Protein AF-A0A2S8YPC4-F1 (afdb_monomer_lite)

Sequence (167 aa):
METGVLSALLKVQSLMSKFEMQCQKREDDRQWRLIQLIIRVLLYPRHGLITSLFPKQPVSTDSQLFRYNLNLGPLISQAIRRRVAVLLTGLLFNYVEQADRPAAERYLESYDHRHHYFDNMYGLGRSANIFTPERGLQLLSQLLELSQDTESPYLRDFIAGFGSGRG

Radius of gyration: 15.18 Å; chains: 1; bounding box: 41×28×39 Å

Structure (mmCIF, N/CA/C/O backbone):
data_AF-A0A2S8YPC4-F1
#
_entry.id   AF-A0A2S8YPC4-F1
#
loop_
_atom_site.group_PDB
_atom_site.id
_atom_site.type_symbol
_atom_site.label_atom_id
_atom_site.label_alt_id
_atom_site.label_comp_id
_atom_site.label_asym_id
_atom_site.label_entity_id
_atom_site.label_seq_id
_atom_site.pdbx_PDB_ins_code
_atom_site.Cartn_x
_atom_site.Cartn_y
_atom_site.Cartn_z
_atom_site.occupancy
_atom_site.B_iso_or_equiv
_atom_site.auth_seq_id
_atom_site.auth_comp_id
_atom_site.auth_asym_id
_atom_site.auth_atom_id
_atom_site.pdbx_PDB_model_num
ATOM 1 N N . MET A 1 1 ? -16.345 9.567 -7.237 1.00 63.69 1 MET A N 1
ATOM 2 C CA . MET A 1 1 ? -15.793 8.623 -6.242 1.00 63.69 1 MET A CA 1
ATOM 3 C C . MET A 1 1 ? -16.967 8.147 -5.415 1.00 63.69 1 MET A C 1
ATOM 5 O O . MET A 1 1 ? -17.711 9.004 -4.958 1.00 63.69 1 MET A O 1
ATOM 9 N N . GLU A 1 2 ? -17.198 6.836 -5.330 1.00 80.25 2 GLU A N 1
ATOM 10 C CA . GLU A 1 2 ? -18.323 6.278 -4.561 1.00 80.25 2 GLU A CA 1
ATOM 11 C C . GLU A 1 2 ? -18.246 6.699 -3.082 1.00 80.25 2 GLU A C 1
ATOM 13 O O . GLU A 1 2 ? -17.151 6.864 -2.538 1.00 80.25 2 GLU A O 1
ATOM 18 N N . THR A 1 3 ? -19.398 6.857 -2.423 1.00 81.38 3 THR A N 1
ATOM 19 C CA . THR A 1 3 ? -19.488 7.332 -1.030 1.00 81.38 3 THR A CA 1
ATOM 20 C C . THR A 1 3 ? -18.689 6.456 -0.057 1.00 81.38 3 THR A C 1
ATOM 22 O O . THR A 1 3 ? -17.979 6.990 0.794 1.00 81.38 3 THR A O 1
ATOM 25 N N . GLY A 1 4 ? -18.718 5.128 -0.229 1.00 83.62 4 GLY A N 1
ATOM 26 C CA . GLY A 1 4 ? -17.960 4.186 0.609 1.00 83.62 4 GLY A CA 1
ATOM 27 C C . GLY A 1 4 ? -16.439 4.326 0.473 1.00 83.62 4 GLY A C 1
ATOM 28 O O . GLY A 1 4 ? -15.715 4.263 1.461 1.00 83.62 4 GLY A O 1
ATOM 29 N N . VAL A 1 5 ? -15.938 4.635 -0.731 1.00 88.25 5 VAL A N 1
ATOM 30 C CA . VAL A 1 5 ? -14.500 4.879 -0.967 1.00 88.25 5 VAL A CA 1
ATOM 31 C C . VAL A 1 5 ? -14.038 6.137 -0.238 1.00 88.25 5 VAL A C 1
ATOM 33 O O . VAL A 1 5 ? -12.967 6.152 0.368 1.00 88.25 5 VAL A O 1
ATOM 36 N N . LEU A 1 6 ? -14.845 7.202 -0.285 1.00 90.38 6 LEU A N 1
ATOM 37 C CA . LEU A 1 6 ? -14.544 8.442 0.428 1.00 90.38 6 LEU A CA 1
ATOM 38 C C . LEU A 1 6 ? -14.548 8.227 1.946 1.00 90.38 6 LEU A C 1
ATOM 40 O O . LEU A 1 6 ? -13.625 8.686 2.615 1.00 90.38 6 LEU A O 1
ATOM 44 N N . SER A 1 7 ? -15.545 7.505 2.467 1.00 90.38 7 SER A N 1
ATOM 45 C CA . SER A 1 7 ? -15.626 7.127 3.884 1.00 90.38 7 SER A CA 1
ATOM 46 C C . SER A 1 7 ? -14.378 6.356 4.330 1.00 90.38 7 SER A C 1
ATOM 48 O O . SER A 1 7 ? -13.699 6.778 5.269 1.00 90.38 7 SER A O 1
ATOM 50 N N . ALA A 1 8 ? -14.008 5.293 3.603 1.00 90.88 8 ALA A N 1
ATOM 51 C CA . ALA A 1 8 ? -12.813 4.500 3.889 1.00 90.88 8 ALA A CA 1
ATOM 52 C C . ALA A 1 8 ? -11.538 5.354 3.892 1.00 90.88 8 ALA A C 1
ATOM 54 O O . ALA A 1 8 ? -10.756 5.301 4.841 1.00 90.88 8 ALA A O 1
ATOM 55 N N . LEU A 1 9 ? -11.338 6.174 2.854 1.00 92.44 9 LEU A N 1
ATOM 56 C CA . LEU A 1 9 ? -10.168 7.046 2.746 1.00 92.44 9 LEU A CA 1
ATOM 57 C C . LEU A 1 9 ? -10.061 8.007 3.932 1.00 92.44 9 LEU A C 1
ATOM 59 O O . LEU A 1 9 ? -8.987 8.115 4.518 1.00 92.44 9 LEU A O 1
ATOM 63 N N . LEU A 1 10 ? -11.155 8.673 4.312 1.00 91.94 10 LEU A N 1
ATOM 64 C CA . LEU A 1 10 ? -11.155 9.620 5.429 1.00 91.94 10 LEU A CA 1
ATOM 65 C C . LEU A 1 10 ? -10.854 8.934 6.766 1.00 91.94 10 LEU A C 1
ATOM 67 O O . LEU A 1 10 ? -10.086 9.474 7.563 1.00 91.94 10 LEU A O 1
ATOM 71 N N . LYS A 1 11 ? -11.403 7.736 7.003 1.00 91.12 11 LYS A N 1
ATOM 72 C CA . LYS A 1 11 ? -11.124 6.944 8.213 1.00 91.12 11 LYS A CA 1
ATOM 73 C C . LYS A 1 11 ? -9.650 6.555 8.295 1.00 91.12 11 LYS A C 1
ATOM 75 O O . LYS A 1 11 ? -9.007 6.799 9.315 1.00 91.12 11 LYS A O 1
ATOM 80 N N . VAL A 1 12 ? -9.097 6.025 7.202 1.00 93.25 12 VAL A N 1
ATOM 81 C CA . VAL A 1 12 ? -7.681 5.638 7.132 1.00 93.25 12 VAL A CA 1
ATOM 82 C C . VAL A 1 12 ? -6.775 6.858 7.314 1.00 93.25 12 VAL A C 1
ATOM 84 O O . VAL A 1 12 ? -5.826 6.802 8.091 1.00 93.25 12 VAL A O 1
ATOM 87 N N . GLN A 1 13 ? -7.083 7.982 6.663 1.00 93.19 13 GLN A N 1
ATOM 88 C CA . GLN A 1 13 ? -6.323 9.226 6.815 1.00 93.19 13 GLN A CA 1
ATOM 89 C C . GLN A 1 13 ? -6.380 9.770 8.246 1.00 93.19 13 GLN A C 1
ATOM 91 O O . GLN A 1 13 ? -5.344 10.128 8.796 1.00 93.19 13 GLN A O 1
ATOM 96 N N . SER A 1 14 ? -7.561 9.787 8.871 1.00 92.12 14 SER A N 1
ATOM 97 C CA . SER A 1 14 ? -7.720 10.213 10.267 1.00 92.12 14 SER A CA 1
ATOM 98 C C . SER A 1 14 ? -6.872 9.364 11.212 1.00 92.12 14 SER A C 1
ATOM 100 O O . SER A 1 14 ? -6.221 9.891 12.113 1.00 92.12 14 SER A O 1
ATOM 102 N 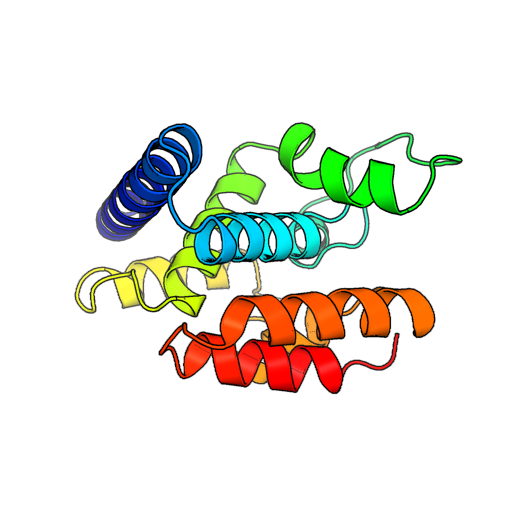N . LEU A 1 15 ? -6.838 8.052 10.985 1.00 89.81 15 LEU A N 1
ATOM 103 C CA . LEU A 1 15 ? -6.051 7.120 11.779 1.00 89.81 15 LEU A CA 1
ATOM 104 C C . LEU A 1 15 ? -4.539 7.305 11.562 1.00 89.81 15 LEU A C 1
ATOM 106 O O . LEU A 1 15 ? -3.791 7.360 12.534 1.00 89.81 15 LEU A O 1
ATOM 110 N N . MET A 1 16 ? -4.093 7.510 10.320 1.00 92.19 16 MET A N 1
ATOM 111 C CA . MET A 1 16 ? -2.700 7.869 10.024 1.00 92.19 16 MET A CA 1
ATOM 112 C C . MET A 1 16 ? -2.281 9.166 10.731 1.00 92.19 16 MET A C 1
ATOM 114 O O . MET A 1 16 ? -1.209 9.211 11.330 1.00 92.19 16 MET A O 1
ATOM 118 N N . SER A 1 17 ? -3.137 10.193 10.733 1.00 90.50 17 SER A N 1
ATOM 119 C CA . SER A 1 17 ? -2.872 11.442 11.458 1.00 90.50 17 SER A CA 1
ATOM 120 C C . SER A 1 17 ? -2.778 11.240 12.972 1.00 90.50 17 SER A C 1
ATOM 122 O O . SER A 1 17 ? -1.960 11.892 13.617 1.00 90.50 17 SER A O 1
ATOM 124 N N . LYS A 1 18 ? -3.568 10.329 13.558 1.00 89.31 18 LYS A N 1
ATOM 125 C CA . LYS A 1 18 ? -3.445 9.988 14.986 1.00 89.31 18 LYS A CA 1
ATOM 126 C C . LYS A 1 18 ? -2.074 9.390 15.298 1.00 89.31 18 LYS A C 1
ATOM 128 O O . LYS A 1 18 ? -1.427 9.863 16.228 1.00 89.31 18 LYS A O 1
ATOM 133 N N . PHE A 1 19 ? -1.608 8.431 14.496 1.00 88.69 19 PHE A N 1
ATOM 134 C CA . PHE A 1 19 ? -0.277 7.847 14.682 1.00 88.69 19 PHE A CA 1
ATOM 135 C C . PHE A 1 19 ? 0.841 8.873 14.514 1.00 88.69 19 PHE A C 1
ATOM 137 O O . PHE A 1 19 ? 1.762 8.916 15.326 1.00 88.69 19 PHE A O 1
ATOM 144 N N . GLU A 1 20 ? 0.743 9.746 13.512 1.00 89.06 20 GLU A N 1
ATOM 145 C CA . GLU A 1 20 ? 1.704 10.834 13.323 1.00 89.06 20 GLU A CA 1
ATOM 146 C C . GLU A 1 20 ? 1.773 11.751 14.558 1.00 89.06 20 GLU A C 1
ATOM 148 O O . GLU A 1 20 ? 2.864 12.072 15.035 1.00 89.06 20 GLU A O 1
ATOM 153 N N . MET A 1 21 ? 0.623 12.124 15.130 1.00 87.94 21 MET A N 1
ATOM 154 C CA . MET A 1 21 ? 0.561 12.939 16.349 1.00 87.94 21 MET A CA 1
ATOM 155 C C . MET A 1 21 ? 1.121 12.217 17.583 1.00 87.94 21 MET A C 1
ATOM 157 O O . MET A 1 21 ? 1.741 12.858 18.429 1.00 87.94 21 MET A O 1
ATOM 161 N N . GLN A 1 22 ? 0.921 10.903 17.707 1.00 85.88 22 GLN A N 1
ATOM 162 C CA . GLN A 1 22 ? 1.497 10.101 18.796 1.00 85.88 22 GLN A CA 1
ATOM 163 C C . GLN A 1 22 ? 3.026 10.047 18.710 1.00 85.88 22 GLN A C 1
ATOM 165 O O . GLN A 1 22 ? 3.713 10.255 19.710 1.00 85.88 22 GLN A O 1
ATOM 170 N N . CYS A 1 23 ? 3.577 9.911 17.501 1.00 81.88 23 CYS A N 1
ATOM 171 C CA . CYS A 1 23 ? 5.026 9.955 17.280 1.00 81.88 23 CYS A CA 1
ATOM 172 C C . CYS A 1 23 ? 5.633 11.298 17.713 1.00 81.88 23 CYS A C 1
ATOM 174 O O . CYS A 1 23 ? 6.698 11.342 18.329 1.00 81.88 23 CYS A O 1
ATOM 176 N N . GLN A 1 24 ? 4.938 12.412 17.451 1.00 81.50 24 GLN A N 1
ATOM 177 C CA . GLN A 1 24 ? 5.377 13.741 17.898 1.00 81.50 24 GLN A CA 1
ATOM 178 C C . GLN A 1 24 ? 5.446 13.859 19.430 1.00 81.50 24 GLN A C 1
ATOM 180 O O . GLN A 1 24 ? 6.211 14.671 19.951 1.00 81.50 24 GLN A O 1
ATOM 185 N N . LYS A 1 25 ? 4.702 13.018 20.160 1.00 82.12 25 LYS A N 1
ATOM 186 C CA . LYS A 1 25 ? 4.720 12.928 21.627 1.00 82.12 25 LYS A CA 1
ATOM 187 C C . LYS A 1 25 ? 5.784 11.966 22.177 1.00 82.12 25 LYS A C 1
ATOM 189 O O . LYS A 1 25 ? 5.818 11.754 23.384 1.00 82.12 25 LYS A O 1
ATOM 194 N N . ARG A 1 26 ? 6.684 11.444 21.327 1.00 74.19 26 ARG A N 1
ATOM 195 C CA . ARG A 1 26 ? 7.717 10.437 21.659 1.00 74.19 26 ARG A CA 1
ATOM 196 C C . ARG A 1 26 ? 7.151 9.094 22.149 1.00 74.19 26 ARG A C 1
ATOM 198 O O . ARG A 1 26 ? 7.830 8.380 22.883 1.00 74.19 26 ARG A O 1
ATOM 205 N N . GLU A 1 27 ? 5.925 8.762 21.753 1.00 75.88 27 GLU A N 1
ATOM 206 C CA . GLU A 1 27 ? 5.395 7.399 21.879 1.00 75.88 27 GLU A CA 1
ATOM 207 C C . GLU A 1 27 ? 6.050 6.480 20.826 1.00 75.88 27 GLU A C 1
ATOM 209 O O . GLU A 1 27 ? 6.737 6.964 19.922 1.00 75.88 27 GLU A O 1
ATOM 214 N N . ASP A 1 28 ? 5.869 5.161 20.957 1.00 80.00 28 ASP A N 1
ATOM 215 C CA . ASP A 1 28 ? 6.393 4.173 20.003 1.00 80.00 28 ASP A CA 1
ATOM 216 C C . ASP A 1 28 ? 5.959 4.510 18.560 1.00 80.00 28 ASP A C 1
ATOM 218 O O . ASP A 1 28 ? 4.769 4.559 18.242 1.00 80.00 28 ASP A O 1
ATOM 222 N N . ASP A 1 29 ? 6.938 4.756 17.684 1.00 87.56 29 ASP A N 1
ATOM 223 C CA . ASP A 1 29 ? 6.729 5.193 16.304 1.00 87.56 29 ASP A CA 1
ATOM 224 C C . ASP A 1 29 ? 6.724 4.044 15.284 1.00 87.56 29 ASP A C 1
ATOM 226 O O . ASP A 1 29 ? 6.596 4.283 14.076 1.00 87.56 29 ASP A O 1
ATOM 230 N N . ARG A 1 30 ? 6.833 2.786 15.737 1.00 90.62 30 ARG A N 1
ATOM 231 C CA . ARG A 1 30 ? 6.968 1.611 14.861 1.00 90.62 30 ARG A CA 1
ATOM 232 C C . ARG A 1 30 ? 5.821 1.482 13.867 1.00 90.62 30 ARG A C 1
ATOM 234 O O . ARG A 1 30 ? 6.074 1.299 12.675 1.00 90.62 30 ARG A O 1
ATOM 241 N N . GLN A 1 31 ? 4.574 1.653 14.312 1.00 90.69 31 GLN A N 1
ATOM 242 C CA . GLN A 1 31 ? 3.409 1.582 13.420 1.00 90.69 31 GLN A CA 1
ATOM 243 C C . GLN A 1 31 ? 3.421 2.693 12.364 1.00 90.69 31 GLN A C 1
ATOM 245 O O . GLN A 1 31 ? 3.151 2.440 11.188 1.00 90.69 31 GLN A O 1
ATOM 250 N N . TRP A 1 32 ? 3.792 3.916 12.747 1.00 93.06 32 TRP A N 1
ATOM 251 C CA . TRP A 1 32 ? 3.896 5.024 11.800 1.00 93.06 32 TRP A CA 1
ATOM 252 C C . TRP A 1 32 ? 5.007 4.791 10.776 1.00 93.06 32 TRP A C 1
ATOM 254 O O . TRP A 1 32 ? 4.799 4.963 9.572 1.00 93.06 32 TRP A O 1
ATOM 264 N N . ARG A 1 33 ? 6.172 4.318 11.225 1.00 94.31 33 ARG A N 1
ATOM 265 C CA . ARG A 1 33 ? 7.288 3.948 10.347 1.00 94.31 33 ARG A CA 1
ATOM 266 C C . ARG A 1 33 ? 6.914 2.818 9.393 1.00 94.31 33 ARG A C 1
ATOM 268 O O . ARG A 1 33 ? 7.307 2.878 8.228 1.00 94.31 33 ARG A O 1
ATOM 275 N N . LEU A 1 34 ? 6.130 1.837 9.842 1.00 95.50 34 LEU A N 1
ATOM 276 C CA . LEU A 1 34 ? 5.627 0.756 8.993 1.00 95.50 34 LEU A CA 1
ATOM 277 C C . LEU A 1 34 ? 4.698 1.285 7.897 1.00 95.50 34 LEU A C 1
ATOM 279 O O . LEU A 1 34 ? 4.892 0.974 6.721 1.00 95.50 34 LEU A O 1
ATOM 283 N N . ILE A 1 35 ? 3.735 2.136 8.267 1.00 95.25 35 ILE A N 1
ATOM 284 C CA . ILE A 1 35 ? 2.825 2.803 7.325 1.00 95.25 35 ILE A CA 1
ATOM 285 C C . ILE A 1 35 ? 3.623 3.582 6.275 1.00 95.25 35 ILE A C 1
ATOM 287 O O . ILE A 1 35 ? 3.399 3.427 5.072 1.00 95.25 35 ILE A O 1
ATOM 291 N N . GLN A 1 36 ? 4.594 4.387 6.712 1.00 95.69 36 GLN A N 1
ATOM 292 C CA . GLN A 1 36 ? 5.452 5.144 5.805 1.00 95.69 36 GLN A CA 1
ATOM 293 C C . GLN A 1 36 ? 6.249 4.230 4.872 1.00 95.69 36 GLN A C 1
ATOM 295 O O . GLN A 1 36 ? 6.353 4.519 3.680 1.00 95.69 36 GLN A O 1
ATOM 300 N N . LEU A 1 37 ? 6.819 3.140 5.393 1.00 96.75 37 LEU A N 1
ATOM 301 C CA . LEU A 1 37 ? 7.606 2.193 4.610 1.00 96.75 37 LEU A CA 1
ATOM 302 C C . LEU A 1 37 ? 6.767 1.539 3.507 1.00 96.75 37 LEU A C 1
ATOM 304 O O . LEU A 1 37 ? 7.189 1.537 2.351 1.00 96.75 37 LEU A O 1
ATOM 308 N N . ILE A 1 38 ? 5.564 1.063 3.836 1.00 96.69 38 ILE A N 1
ATOM 309 C CA . ILE A 1 38 ? 4.635 0.462 2.870 1.00 96.69 38 ILE A CA 1
ATOM 310 C C . ILE A 1 38 ? 4.268 1.474 1.779 1.00 96.69 38 ILE A C 1
ATOM 312 O O . ILE A 1 38 ? 4.414 1.180 0.593 1.00 96.69 38 ILE A O 1
ATOM 316 N N . ILE A 1 39 ? 3.878 2.698 2.149 1.00 96.25 39 ILE A N 1
ATOM 317 C CA . ILE A 1 39 ? 3.519 3.739 1.173 1.00 96.25 39 ILE A CA 1
ATOM 318 C C . ILE A 1 39 ? 4.707 4.077 0.255 1.00 96.25 39 ILE A C 1
ATOM 320 O O . ILE A 1 39 ? 4.524 4.231 -0.953 1.00 96.25 39 ILE A O 1
ATOM 324 N N . ARG A 1 40 ? 5.929 4.165 0.797 1.00 95.62 40 ARG A N 1
ATOM 325 C CA . ARG A 1 40 ? 7.156 4.418 0.019 1.00 95.62 40 ARG A CA 1
ATOM 326 C C . ARG A 1 40 ? 7.462 3.299 -0.976 1.00 95.62 40 ARG A C 1
ATOM 328 O O . ARG A 1 40 ? 7.838 3.593 -2.107 1.00 95.62 40 ARG A O 1
ATOM 335 N N . VAL A 1 41 ? 7.284 2.042 -0.572 1.00 95.25 41 VAL A N 1
ATOM 336 C CA . VAL A 1 41 ? 7.446 0.868 -1.444 1.00 95.25 41 VAL A CA 1
ATOM 337 C C . VAL A 1 41 ? 6.424 0.896 -2.580 1.00 95.25 41 VAL A C 1
ATOM 339 O O . VAL A 1 41 ? 6.795 0.827 -3.752 1.00 95.25 41 VAL A O 1
ATOM 342 N N . LEU A 1 42 ? 5.144 1.079 -2.251 1.00 94.75 42 LEU A N 1
ATOM 343 C CA . LEU A 1 42 ? 4.057 1.095 -3.231 1.00 94.75 42 LEU A CA 1
ATOM 344 C C . LEU A 1 42 ? 4.195 2.236 -4.251 1.00 94.75 42 LEU A C 1
ATOM 346 O O . LEU A 1 42 ? 3.875 2.060 -5.428 1.00 94.75 42 LEU A O 1
ATOM 350 N N . LEU A 1 43 ? 4.681 3.396 -3.801 1.00 93.88 43 LEU A N 1
ATOM 351 C CA . LEU A 1 43 ? 4.861 4.606 -4.607 1.00 93.88 43 LEU A CA 1
ATOM 352 C C . LEU A 1 43 ? 6.295 4.804 -5.101 1.00 93.88 43 LEU A C 1
ATOM 354 O O . LEU A 1 43 ? 6.648 5.925 -5.480 1.00 93.88 43 LEU A O 1
ATOM 358 N N . TYR A 1 44 ? 7.132 3.761 -5.110 1.00 91.94 44 TYR A N 1
ATOM 359 C CA . TYR A 1 44 ? 8.504 3.907 -5.583 1.00 91.94 44 TYR A CA 1
ATOM 360 C C . TYR A 1 44 ? 8.523 4.511 -7.005 1.00 91.94 44 TYR A C 1
ATOM 362 O O . TYR A 1 44 ? 7.753 4.069 -7.873 1.00 91.94 44 TYR A O 1
ATOM 370 N N . PRO A 1 45 ? 9.348 5.542 -7.275 1.00 85.19 45 PRO A N 1
ATOM 371 C CA . PRO A 1 45 ? 9.356 6.212 -8.569 1.00 85.19 45 PRO A CA 1
ATOM 372 C C . PRO A 1 45 ? 9.611 5.248 -9.731 1.00 85.19 45 PRO A C 1
ATOM 374 O O . PRO A 1 45 ? 10.455 4.361 -9.638 1.00 85.19 45 PRO A O 1
ATOM 377 N N . ARG A 1 46 ? 8.894 5.455 -10.843 1.00 78.12 46 ARG A N 1
ATOM 378 C CA . ARG A 1 46 ? 8.926 4.678 -12.103 1.00 78.12 46 ARG A CA 1
ATOM 379 C C . ARG A 1 46 ? 8.525 3.194 -12.012 1.00 78.12 46 ARG A C 1
ATOM 381 O O . ARG A 1 46 ? 7.932 2.705 -12.969 1.00 78.12 46 ARG A O 1
ATOM 388 N N . HIS A 1 47 ? 8.821 2.506 -10.912 1.00 83.31 47 HIS A N 1
ATOM 389 C CA . HIS A 1 47 ? 8.729 1.046 -10.821 1.00 83.31 47 HIS A CA 1
ATOM 390 C C . HIS A 1 47 ? 7.785 0.538 -9.727 1.00 83.31 47 HIS A C 1
ATOM 392 O O . HIS A 1 47 ? 7.397 -0.623 -9.781 1.00 83.31 47 HIS A O 1
ATOM 398 N N . GLY A 1 48 ? 7.426 1.362 -8.735 1.00 86.00 48 GLY A N 1
ATOM 399 C CA . GLY A 1 48 ? 6.536 0.940 -7.652 1.00 86.00 48 GLY A CA 1
ATOM 400 C C . GLY A 1 48 ? 5.199 0.436 -8.186 1.00 86.00 48 GLY A C 1
ATOM 401 O O . GLY A 1 48 ? 4.718 0.936 -9.205 1.00 86.00 48 GLY A O 1
ATOM 402 N N . LEU A 1 49 ? 4.596 -0.527 -7.488 1.00 90.25 49 LEU A N 1
ATOM 403 C CA . LEU A 1 49 ? 3.372 -1.202 -7.924 1.00 90.25 49 LEU A CA 1
ATOM 404 C C . LEU A 1 49 ? 2.265 -0.214 -8.294 1.00 90.25 49 LEU A C 1
ATOM 406 O O . LEU A 1 49 ? 1.674 -0.309 -9.358 1.00 90.25 49 LEU A O 1
ATOM 410 N N . ILE A 1 50 ? 2.018 0.801 -7.468 1.00 89.31 50 ILE A N 1
ATOM 411 C CA . ILE A 1 50 ? 0.989 1.798 -7.785 1.00 89.31 50 ILE A CA 1
ATOM 412 C C . ILE A 1 50 ? 1.460 2.727 -8.898 1.00 89.31 50 ILE A C 1
ATOM 414 O O . ILE A 1 50 ? 0.648 3.212 -9.671 1.00 89.31 50 ILE A O 1
ATOM 418 N N . THR A 1 51 ? 2.758 2.990 -9.018 1.00 84.38 51 THR A N 1
ATOM 419 C CA . THR A 1 51 ? 3.288 3.801 -10.117 1.00 84.38 51 THR A CA 1
ATOM 420 C C . THR A 1 51 ? 3.082 3.121 -11.475 1.00 84.38 51 THR A C 1
ATOM 422 O O . THR A 1 51 ? 2.810 3.828 -12.446 1.00 84.38 51 THR A O 1
ATOM 425 N N . SER A 1 52 ? 3.174 1.788 -11.551 1.00 84.75 52 SER A N 1
ATOM 426 C CA . SER A 1 52 ? 3.007 1.030 -12.800 1.00 84.75 52 SER A CA 1
ATOM 427 C C . SER A 1 52 ? 1.557 0.960 -13.290 1.00 84.75 52 SER A C 1
ATOM 429 O O . SER A 1 52 ? 1.347 0.861 -14.497 1.00 84.75 52 SER A O 1
ATOM 431 N N . LEU A 1 53 ? 0.569 1.112 -12.398 1.00 86.81 53 LEU A N 1
ATOM 432 C CA . LEU A 1 53 ? -0.863 1.150 -12.745 1.00 86.81 53 LEU A CA 1
ATOM 433 C C . LEU A 1 53 ? -1.285 2.404 -13.534 1.00 86.81 53 LEU A C 1
ATOM 435 O O . LEU A 1 53 ? -2.404 2.492 -14.032 1.00 86.81 53 LEU A O 1
ATOM 439 N N . PHE A 1 54 ? -0.412 3.407 -13.640 1.00 86.12 54 PHE A N 1
ATOM 440 C CA . PHE A 1 54 ? -0.720 4.684 -14.280 1.00 86.12 54 PHE A CA 1
ATOM 441 C C . PHE A 1 54 ? 0.272 4.978 -15.410 1.00 86.12 54 PHE A C 1
ATOM 443 O O . PHE A 1 54 ? 1.402 4.487 -15.393 1.00 86.12 54 PHE A O 1
ATOM 450 N N . PRO A 1 55 ? -0.090 5.857 -16.365 1.00 81.50 55 PRO A N 1
ATOM 451 C CA . PRO A 1 55 ? 0.832 6.291 -17.407 1.00 81.50 55 PRO A CA 1
ATOM 452 C C . PRO A 1 55 ? 2.167 6.787 -16.833 1.00 81.50 55 PRO A C 1
ATOM 454 O O . PRO A 1 55 ? 2.202 7.518 -15.831 1.00 81.50 55 PRO A O 1
ATOM 457 N N . LYS A 1 56 ? 3.274 6.387 -17.474 1.00 75.06 56 LYS A N 1
ATOM 458 C CA . LYS A 1 56 ? 4.626 6.770 -17.050 1.00 75.06 56 LYS A CA 1
ATOM 459 C C . LYS A 1 56 ? 4.751 8.291 -17.059 1.00 75.06 56 LYS A C 1
ATOM 461 O O . LYS A 1 56 ? 4.470 8.940 -18.062 1.00 75.06 56 LYS A O 1
ATOM 466 N N . GLN A 1 57 ? 5.188 8.850 -15.936 1.00 67.50 57 GLN A N 1
ATOM 467 C CA . GLN A 1 57 ? 5.511 10.269 -15.848 1.00 67.50 57 GLN A CA 1
ATOM 468 C C . GLN A 1 57 ? 7.002 10.476 -16.122 1.00 67.50 57 GLN A C 1
ATOM 470 O O . GLN A 1 57 ? 7.812 9.653 -15.681 1.00 67.50 57 GLN A O 1
ATOM 475 N N . PRO A 1 58 ? 7.381 11.573 -16.797 1.00 63.06 58 PRO A N 1
ATOM 476 C CA . PRO A 1 58 ? 8.773 11.972 -16.890 1.00 63.06 58 PRO A CA 1
ATOM 477 C C . PRO A 1 58 ? 9.236 12.404 -15.496 1.00 63.06 58 PRO A C 1
ATOM 479 O O . PRO A 1 58 ? 8.945 13.501 -15.032 1.00 63.06 58 PRO A O 1
ATOM 482 N N . VAL A 1 59 ? 9.922 11.506 -14.798 1.00 64.81 59 VAL A N 1
ATOM 483 C CA . VAL A 1 59 ? 10.605 11.815 -13.540 1.00 64.81 59 VAL A CA 1
ATOM 484 C C . VAL A 1 59 ? 12.092 11.682 -13.809 1.00 64.81 59 VAL A C 1
ATOM 486 O O . VAL A 1 59 ? 12.532 10.599 -14.184 1.00 64.81 59 VAL A O 1
ATOM 489 N N . SER A 1 60 ? 12.861 12.755 -13.634 1.00 59.06 60 SER A N 1
ATOM 490 C CA . SER A 1 60 ? 14.327 12.724 -13.693 1.00 59.06 60 SER A CA 1
ATOM 491 C C . SER A 1 60 ? 14.874 12.047 -12.432 1.00 59.06 60 SER A C 1
ATOM 493 O O . SER A 1 60 ? 15.252 12.717 -11.477 1.00 59.06 60 SER A O 1
ATOM 495 N N . THR A 1 61 ? 14.874 10.715 -12.396 1.00 59.78 61 THR A N 1
ATOM 496 C CA . THR A 1 61 ? 15.494 9.927 -11.311 1.00 59.78 61 THR A CA 1
ATOM 497 C C . THR A 1 61 ? 16.886 9.416 -11.675 1.00 59.78 61 THR A C 1
ATOM 499 O O . THR A 1 61 ? 17.474 8.650 -10.913 1.00 59.78 61 THR A O 1
ATOM 502 N N . ASP A 1 62 ? 17.398 9.789 -12.850 1.00 52.25 62 ASP A N 1
ATOM 503 C CA . ASP A 1 62 ? 18.628 9.248 -13.426 1.00 52.25 62 ASP A CA 1
ATOM 504 C C . ASP A 1 62 ? 19.853 9.829 -12.696 1.00 52.25 62 ASP A C 1
ATOM 506 O O . ASP A 1 62 ? 20.461 10.780 -13.172 1.00 52.25 62 ASP A O 1
ATOM 510 N N . SER A 1 63 ? 20.134 9.328 -11.478 1.00 51.88 63 SER A N 1
ATOM 511 C CA . SER A 1 63 ? 21.437 9.318 -10.756 1.00 51.88 63 SER A CA 1
ATOM 512 C C . SER A 1 63 ? 21.334 9.266 -9.218 1.00 51.88 63 SER A C 1
ATOM 514 O O . SER A 1 63 ? 22.354 9.115 -8.548 1.00 51.88 63 SER A O 1
ATOM 516 N N . GLN A 1 64 ? 20.149 9.390 -8.609 1.00 58.25 64 GLN A N 1
ATOM 517 C CA . GLN A 1 64 ? 20.052 9.582 -7.151 1.00 58.25 64 GLN A CA 1
ATOM 518 C C . GLN A 1 64 ? 20.000 8.272 -6.340 1.00 58.25 64 GLN A C 1
ATOM 520 O O . GLN A 1 64 ? 19.397 7.279 -6.747 1.00 58.25 64 GLN A O 1
ATOM 525 N N . LEU A 1 65 ? 20.640 8.288 -5.159 1.00 78.25 65 LEU A N 1
ATOM 526 C CA . LEU A 1 65 ? 20.770 7.155 -4.229 1.00 78.25 65 LEU A CA 1
ATOM 527 C C . LEU A 1 65 ? 19.408 6.514 -3.910 1.00 78.25 65 LEU A C 1
ATOM 529 O O . LEU A 1 65 ? 18.444 7.213 -3.615 1.00 78.25 65 LEU A O 1
ATOM 533 N N . PHE A 1 66 ? 19.348 5.180 -3.858 1.00 84.25 66 PHE A N 1
ATOM 534 C CA . PHE A 1 66 ? 18.141 4.386 -3.557 1.00 84.25 66 PHE A CA 1
ATOM 535 C C . PHE A 1 66 ? 17.254 4.966 -2.435 1.00 84.25 66 PHE A C 1
ATOM 537 O O . PHE A 1 66 ? 16.040 5.081 -2.601 1.00 84.25 66 PHE A O 1
ATOM 544 N N . ARG A 1 67 ? 17.861 5.382 -1.312 1.00 84.06 67 ARG A N 1
ATOM 545 C CA . ARG A 1 67 ? 17.150 5.970 -0.160 1.00 84.06 67 ARG A CA 1
ATOM 546 C C . ARG A 1 67 ? 16.443 7.280 -0.499 1.00 84.06 67 ARG A C 1
ATOM 548 O O . ARG A 1 67 ? 15.371 7.541 0.036 1.00 84.06 67 ARG A O 1
ATOM 555 N N . TYR A 1 68 ? 17.027 8.100 -1.367 1.00 86.12 68 TYR A N 1
ATOM 556 C CA . TYR A 1 68 ? 16.397 9.331 -1.826 1.00 86.12 68 TYR A CA 1
ATOM 557 C C . TYR A 1 68 ? 15.133 9.006 -2.625 1.00 86.12 68 TYR A C 1
ATOM 559 O O . TYR A 1 68 ? 14.053 9.465 -2.265 1.00 86.12 68 TYR A O 1
ATOM 567 N N . ASN A 1 69 ? 15.238 8.121 -3.623 1.00 85.56 69 ASN A N 1
ATOM 568 C CA . ASN A 1 69 ? 14.098 7.723 -4.455 1.00 85.56 69 ASN A CA 1
ATOM 569 C C . ASN A 1 69 ? 12.972 7.080 -3.635 1.00 85.56 69 ASN A C 1
ATOM 571 O O . ASN A 1 69 ? 11.799 7.372 -3.869 1.00 85.56 69 ASN A O 1
ATOM 575 N N . LEU A 1 70 ? 13.325 6.267 -2.635 1.00 88.50 70 LEU A N 1
ATOM 576 C CA . LEU A 1 70 ? 12.356 5.650 -1.730 1.00 88.50 70 LEU A CA 1
ATOM 577 C C . LEU A 1 70 ? 11.533 6.699 -0.963 1.00 88.50 70 LEU A C 1
ATOM 579 O O . LEU A 1 70 ? 10.330 6.534 -0.802 1.00 88.50 70 LEU A O 1
ATOM 583 N N . ASN A 1 71 ? 12.154 7.797 -0.528 1.00 89.12 71 ASN A N 1
ATOM 584 C CA . ASN A 1 71 ? 11.454 8.890 0.154 1.00 89.12 71 ASN A CA 1
ATOM 585 C C . ASN A 1 71 ? 10.750 9.854 -0.812 1.00 89.12 71 ASN A C 1
ATOM 587 O O . ASN A 1 71 ? 9.749 10.466 -0.444 1.00 89.12 71 ASN A O 1
ATOM 591 N N . LEU A 1 72 ? 11.254 9.986 -2.040 1.00 86.81 72 LEU A N 1
ATOM 592 C CA . LEU A 1 72 ? 10.722 10.903 -3.042 1.00 86.81 72 LEU A CA 1
ATOM 593 C C . LEU A 1 72 ? 9.362 10.453 -3.581 1.00 86.81 72 LEU A C 1
ATOM 595 O O . LEU A 1 72 ? 8.502 11.296 -3.828 1.00 86.81 72 LEU A O 1
ATOM 599 N N . GLY A 1 73 ? 9.156 9.144 -3.754 1.00 85.56 73 GLY A N 1
ATOM 600 C CA . GLY A 1 73 ? 7.951 8.567 -4.363 1.00 85.56 73 GLY A CA 1
ATOM 601 C C . GLY A 1 73 ? 6.633 9.165 -3.854 1.00 85.56 73 GLY A C 1
ATOM 602 O O . GLY A 1 73 ? 5.872 9.724 -4.653 1.00 85.56 73 GLY A O 1
ATOM 603 N N . PRO A 1 74 ? 6.374 9.150 -2.534 1.00 88.88 74 PRO A N 1
ATOM 604 C CA . PRO A 1 74 ? 5.176 9.757 -1.954 1.00 88.88 74 PRO A CA 1
ATOM 605 C C . PRO A 1 74 ? 5.071 11.279 -2.129 1.00 88.88 74 PRO A C 1
ATOM 607 O O . PRO A 1 74 ? 3.964 11.811 -2.107 1.00 88.88 74 PRO A O 1
ATOM 610 N N . LEU A 1 75 ? 6.185 11.994 -2.307 1.00 87.06 75 LEU A N 1
ATOM 611 C CA . LEU A 1 75 ? 6.197 13.454 -2.452 1.00 87.06 75 LEU A CA 1
ATOM 612 C C . LEU A 1 75 ? 5.818 13.889 -3.871 1.00 87.06 75 LEU A C 1
ATOM 614 O O . LEU A 1 75 ? 5.029 14.816 -4.040 1.00 87.06 75 LEU A O 1
ATOM 618 N N . ILE A 1 76 ? 6.349 13.200 -4.883 1.00 85.38 76 ILE A N 1
ATOM 619 C CA . ILE A 1 76 ? 6.150 13.557 -6.299 1.00 85.38 76 ILE A CA 1
ATOM 620 C C . ILE A 1 76 ? 4.923 12.888 -6.928 1.00 85.38 76 ILE A C 1
ATOM 622 O O . ILE A 1 76 ? 4.512 13.244 -8.032 1.00 85.38 76 ILE A O 1
ATOM 626 N N . SER A 1 77 ? 4.339 11.897 -6.251 1.00 87.56 77 SER A N 1
ATOM 627 C CA . SER A 1 77 ? 3.185 11.163 -6.762 1.00 87.56 77 SER A CA 1
ATOM 628 C C . SER A 1 77 ? 1.931 12.032 -6.828 1.00 87.56 77 SER A C 1
ATOM 630 O O . SER A 1 77 ? 1.579 12.747 -5.887 1.00 87.56 77 SER A O 1
ATOM 632 N N . GLN A 1 78 ? 1.188 11.900 -7.928 1.00 89.19 78 GLN A N 1
ATOM 633 C CA . GLN A 1 78 ? -0.121 12.531 -8.080 1.00 89.19 78 GLN A CA 1
ATOM 634 C C . GLN A 1 78 ? -1.071 12.152 -6.934 1.00 89.19 78 GLN A C 1
ATOM 636 O O . GLN A 1 78 ? -0.992 11.060 -6.366 1.00 89.19 78 GLN A O 1
ATOM 641 N N . ALA A 1 79 ? -2.024 13.039 -6.629 1.00 90.75 79 ALA A N 1
ATOM 642 C CA . ALA A 1 79 ? -3.004 12.831 -5.562 1.00 90.75 79 ALA A CA 1
ATOM 643 C C . ALA A 1 79 ? -3.731 11.481 -5.673 1.00 90.75 79 ALA A C 1
ATOM 645 O O . ALA A 1 79 ? -3.942 10.824 -4.659 1.00 90.75 79 ALA A O 1
ATOM 646 N N . ILE A 1 80 ? -4.054 11.041 -6.893 1.00 91.44 80 ILE A N 1
ATOM 647 C CA . ILE A 1 80 ? -4.744 9.770 -7.123 1.00 91.44 80 ILE A CA 1
ATOM 648 C C . ILE A 1 80 ? -3.908 8.557 -6.693 1.00 91.44 80 ILE A C 1
ATOM 650 O O . ILE A 1 80 ? -4.394 7.728 -5.932 1.00 91.44 80 ILE A O 1
ATOM 654 N N . ARG A 1 81 ? -2.622 8.505 -7.064 1.00 92.56 81 ARG A N 1
ATOM 655 C CA . ARG A 1 81 ? -1.698 7.429 -6.666 1.00 92.56 81 ARG A CA 1
ATOM 656 C C . ARG A 1 81 ? -1.536 7.374 -5.153 1.00 92.56 81 ARG A C 1
ATOM 658 O O . ARG A 1 81 ? -1.585 6.305 -4.558 1.00 92.56 81 ARG A O 1
ATOM 665 N N . ARG A 1 82 ? -1.411 8.544 -4.520 1.00 93.69 82 ARG A N 1
ATOM 666 C CA . ARG A 1 82 ? -1.323 8.649 -3.057 1.00 93.69 82 ARG A CA 1
ATOM 667 C C . ARG A 1 82 ? -2.587 8.136 -2.372 1.00 93.69 82 ARG A C 1
ATOM 669 O O . ARG A 1 82 ? -2.474 7.420 -1.389 1.00 93.69 82 ARG A O 1
ATOM 676 N N . ARG A 1 83 ? -3.776 8.437 -2.908 1.00 93.69 83 ARG A N 1
ATOM 677 C CA . ARG A 1 83 ? -5.049 7.903 -2.388 1.00 93.69 83 ARG A CA 1
ATOM 678 C C . ARG A 1 83 ? -5.115 6.382 -2.496 1.00 93.69 83 ARG A C 1
ATOM 680 O O . ARG A 1 83 ? -5.451 5.742 -1.510 1.00 93.69 83 ARG A O 1
ATOM 687 N N . VAL A 1 84 ? -4.740 5.816 -3.645 1.00 94.25 84 VAL A N 1
ATOM 688 C CA . VAL A 1 84 ? -4.659 4.356 -3.837 1.00 94.25 84 VAL A CA 1
ATOM 689 C C . VAL A 1 84 ? -3.698 3.736 -2.813 1.00 94.25 84 VAL A C 1
ATOM 691 O O . VAL A 1 84 ? -4.062 2.776 -2.145 1.00 94.25 84 VAL A O 1
ATOM 694 N N . ALA A 1 85 ? -2.519 4.332 -2.604 1.00 95.38 85 ALA A N 1
ATOM 695 C CA . ALA A 1 85 ? -1.532 3.842 -1.636 1.00 95.38 85 ALA A CA 1
ATOM 696 C C . ALA A 1 85 ? -2.029 3.900 -0.191 1.00 95.38 85 ALA A C 1
ATOM 698 O O . ALA A 1 85 ? -1.810 2.965 0.578 1.00 95.38 85 ALA A O 1
ATOM 699 N N . VAL A 1 86 ? -2.711 4.985 0.174 1.00 95.56 86 VAL A N 1
ATOM 700 C CA . VAL A 1 86 ? -3.315 5.152 1.499 1.00 95.56 86 VAL A CA 1
ATOM 701 C C . VAL A 1 86 ? -4.408 4.111 1.716 1.00 95.56 86 VAL A C 1
ATOM 703 O O . VAL A 1 86 ? -4.394 3.432 2.736 1.00 95.56 86 VAL A O 1
ATOM 706 N N . LEU A 1 87 ? -5.314 3.940 0.752 1.00 94.81 87 LEU A N 1
ATOM 707 C CA . LEU A 1 87 ? -6.414 2.987 0.863 1.00 94.81 87 LEU A CA 1
ATOM 708 C C . LEU A 1 87 ? -5.914 1.543 0.961 1.00 94.81 87 LEU A C 1
ATOM 710 O O . LEU A 1 87 ? -6.363 0.797 1.827 1.00 94.81 87 LEU A O 1
ATOM 714 N N . LEU A 1 88 ? -4.942 1.179 0.123 1.00 95.00 88 LEU A N 1
ATOM 715 C CA . LEU A 1 88 ? -4.325 -0.142 0.139 1.00 95.00 88 LEU A CA 1
ATOM 716 C C . LEU A 1 88 ? -3.616 -0.419 1.466 1.00 95.00 88 LEU A C 1
ATOM 718 O O . LEU A 1 88 ? -3.795 -1.482 2.052 1.00 95.00 88 LEU A O 1
ATOM 722 N N . THR A 1 89 ? -2.874 0.564 1.983 1.00 95.38 89 THR A N 1
ATOM 723 C CA . THR A 1 89 ? -2.297 0.486 3.331 1.00 95.38 89 THR A CA 1
ATOM 724 C C . THR A 1 89 ? -3.397 0.288 4.379 1.00 95.38 89 THR A C 1
ATOM 726 O O . THR A 1 89 ? -3.275 -0.575 5.238 1.00 95.38 89 THR A O 1
ATOM 729 N N . GLY A 1 90 ? -4.516 1.010 4.285 1.00 94.81 90 GLY A N 1
ATOM 730 C CA . GLY A 1 90 ? -5.667 0.817 5.172 1.00 94.81 90 GLY A CA 1
ATOM 731 C C . GLY A 1 90 ? -6.225 -0.610 5.160 1.00 94.81 90 GLY A C 1
ATOM 732 O O . GLY A 1 90 ? -6.539 -1.147 6.221 1.00 94.81 90 GLY A O 1
ATOM 733 N N . LEU A 1 91 ? -6.311 -1.247 3.988 1.00 93.88 91 LEU A N 1
ATOM 734 C CA . LEU A 1 91 ? -6.736 -2.647 3.859 1.00 93.88 91 LEU A CA 1
ATOM 735 C C . LEU A 1 91 ? -5.715 -3.618 4.460 1.00 93.88 91 LEU A C 1
ATOM 737 O O . LEU A 1 91 ? -6.109 -4.530 5.187 1.00 93.88 91 LEU A O 1
ATOM 741 N N . LEU A 1 92 ? -4.418 -3.396 4.219 1.00 95.25 92 LEU A N 1
ATOM 742 C CA . LEU A 1 92 ? -3.338 -4.212 4.785 1.00 95.25 92 LEU A CA 1
ATOM 743 C C . LEU A 1 92 ? -3.373 -4.223 6.311 1.00 95.25 92 LEU A C 1
ATOM 745 O O . LEU A 1 92 ? -3.172 -5.267 6.919 1.00 95.25 92 LEU A O 1
ATOM 749 N N . PHE A 1 93 ? -3.683 -3.095 6.940 1.00 93.88 93 PHE A N 1
ATOM 750 C CA . PHE A 1 93 ? -3.826 -3.004 8.393 1.00 93.88 93 PHE A CA 1
ATOM 751 C C . PHE A 1 93 ? -5.227 -3.360 8.910 1.00 93.88 93 PHE A C 1
ATOM 753 O O . PHE A 1 93 ? -5.473 -3.276 10.108 1.00 93.88 93 PHE A O 1
ATOM 760 N N . ASN A 1 94 ? -6.149 -3.764 8.032 1.00 92.00 94 ASN A N 1
ATOM 761 C CA . ASN A 1 94 ? -7.542 -4.041 8.379 1.00 92.00 94 ASN A CA 1
ATOM 762 C C . ASN A 1 94 ? -8.278 -2.852 9.041 1.00 92.00 94 ASN A C 1
ATOM 764 O O . ASN A 1 94 ? -9.156 -3.040 9.878 1.00 92.00 94 ASN A O 1
ATOM 768 N N . TYR A 1 95 ? -7.934 -1.618 8.662 1.00 91.81 95 TYR A N 1
ATOM 769 C CA . TYR A 1 95 ? -8.565 -0.393 9.173 1.00 91.81 95 TYR A CA 1
ATOM 770 C C . TYR A 1 95 ? -9.790 0.054 8.372 1.00 91.81 95 TYR A C 1
ATOM 772 O O . TYR A 1 95 ? -10.515 0.951 8.798 1.00 91.81 95 TYR A O 1
ATOM 780 N N . VAL A 1 96 ? -10.026 -0.546 7.205 1.00 91.12 96 VAL A N 1
ATOM 781 C CA . VAL A 1 96 ? -11.249 -0.308 6.435 1.00 91.12 96 VAL A CA 1
ATOM 782 C C . VAL A 1 96 ? -12.360 -1.187 6.998 1.00 91.12 96 VAL A C 1
ATOM 784 O O . VAL A 1 96 ? -12.254 -2.414 7.000 1.00 91.12 96 VAL A O 1
ATOM 787 N N . GLU A 1 97 ? -13.430 -0.549 7.466 1.00 89.06 97 GLU A N 1
ATOM 788 C CA . GLU A 1 97 ? -14.612 -1.234 7.988 1.00 89.06 97 GLU A CA 1
ATOM 789 C C . GLU A 1 97 ? -15.267 -2.132 6.934 1.00 89.06 97 GLU A C 1
ATOM 791 O O . GLU A 1 97 ? -15.281 -1.815 5.743 1.00 89.06 97 GLU A O 1
ATOM 796 N N . GLN A 1 98 ? -15.890 -3.225 7.384 1.00 88.94 98 GLN A N 1
ATOM 797 C CA . GLN A 1 98 ? -16.531 -4.207 6.501 1.00 88.94 98 GLN A CA 1
ATOM 798 C C . GLN A 1 98 ? -17.608 -3.599 5.590 1.00 88.94 98 GLN A C 1
ATOM 800 O O . GLN A 1 98 ? -17.775 -4.048 4.462 1.00 88.94 98 GLN A O 1
ATOM 805 N N . ALA A 1 99 ? -18.303 -2.552 6.046 1.00 89.81 99 ALA A N 1
ATOM 806 C CA . ALA A 1 99 ? -19.307 -1.856 5.243 1.00 89.81 99 ALA A CA 1
ATOM 807 C C . ALA A 1 99 ? -18.700 -1.088 4.051 1.00 89.81 99 ALA A C 1
ATOM 809 O O . ALA A 1 99 ? -19.307 -1.025 2.984 1.00 89.81 99 ALA A O 1
ATOM 810 N N . ASP A 1 100 ? -17.495 -0.532 4.218 1.00 90.75 100 ASP A N 1
ATOM 811 C CA . ASP A 1 100 ? -16.820 0.287 3.203 1.00 90.75 100 ASP A CA 1
ATOM 812 C C . ASP A 1 100 ? -15.843 -0.535 2.333 1.00 90.75 100 ASP A C 1
ATOM 814 O O . ASP A 1 100 ? -15.466 -0.114 1.234 1.00 90.75 100 ASP A O 1
ATOM 818 N N . ARG A 1 101 ? -15.442 -1.725 2.801 1.00 90.56 101 ARG A N 1
ATOM 819 C CA . ARG A 1 101 ? -14.435 -2.589 2.168 1.00 90.56 101 ARG A CA 1
ATOM 820 C C . ARG A 1 101 ? -14.773 -2.991 0.721 1.00 90.56 101 ARG A C 1
ATOM 822 O O . ARG A 1 101 ? -13.914 -2.758 -0.128 1.00 90.56 101 ARG A O 1
ATOM 829 N N . PRO A 1 102 ? -15.988 -3.461 0.368 1.00 91.19 102 PRO A N 1
ATOM 830 C CA . PRO A 1 102 ? -16.298 -3.817 -1.022 1.00 91.19 102 PRO A CA 1
ATOM 831 C C . PRO A 1 102 ? -16.217 -2.631 -1.990 1.00 91.19 102 PRO A C 1
ATOM 833 O O . PRO A 1 102 ? -15.934 -2.799 -3.173 1.00 91.19 102 PRO A O 1
ATOM 836 N N . ALA A 1 103 ? -16.499 -1.412 -1.518 1.00 91.06 103 ALA A N 1
ATOM 837 C CA . ALA A 1 103 ? -16.340 -0.210 -2.333 1.00 91.06 103 ALA A CA 1
ATOM 838 C C . ALA A 1 103 ? -14.857 0.143 -2.514 1.00 91.06 103 ALA A C 1
ATOM 840 O O . ALA A 1 103 ? -14.442 0.511 -3.612 1.00 91.06 103 ALA A O 1
ATOM 841 N N . ALA A 1 104 ? -14.055 -0.002 -1.456 1.00 90.56 104 ALA A N 1
ATOM 842 C CA . ALA A 1 104 ? -12.613 0.204 -1.507 1.00 90.56 104 ALA A CA 1
ATOM 843 C C . ALA A 1 104 ? -11.911 -0.786 -2.453 1.00 90.56 104 ALA A C 1
ATOM 845 O O . ALA A 1 104 ? -11.105 -0.360 -3.276 1.00 90.56 104 ALA A O 1
ATOM 846 N N . GLU A 1 105 ? -12.246 -2.075 -2.375 1.00 90.88 105 GLU A N 1
ATOM 847 C CA . GLU A 1 105 ? -11.682 -3.131 -3.227 1.00 90.88 105 GLU A CA 1
ATOM 848 C C . GLU A 1 105 ? -12.039 -2.898 -4.702 1.00 90.88 105 GLU A C 1
ATOM 850 O O . GLU A 1 105 ? -11.133 -2.743 -5.520 1.00 90.88 105 GLU A O 1
ATOM 855 N N . ARG A 1 106 ? -13.324 -2.682 -5.032 1.00 90.56 106 ARG A N 1
ATOM 856 C CA . ARG A 1 106 ? -13.754 -2.337 -6.406 1.00 90.56 106 ARG A CA 1
ATOM 857 C C . ARG A 1 106 ? -13.056 -1.089 -6.951 1.00 90.56 106 ARG A C 1
ATOM 859 O O . ARG A 1 106 ? -12.733 -1.004 -8.136 1.00 90.56 106 ARG A O 1
ATOM 866 N N . TYR A 1 107 ? -12.824 -0.095 -6.095 1.00 90.75 107 TYR A N 1
ATOM 867 C CA . TYR A 1 107 ? -12.101 1.109 -6.487 1.00 90.75 107 TYR A CA 1
ATOM 868 C C . TYR A 1 107 ? -10.635 0.822 -6.825 1.00 90.75 107 TYR A C 1
ATOM 870 O O . TYR A 1 107 ? -10.136 1.365 -7.807 1.00 90.75 107 TYR A O 1
ATOM 878 N N . LEU A 1 108 ? -9.952 -0.038 -6.067 1.00 90.25 108 LEU A N 1
ATOM 879 C CA . LEU A 1 108 ? -8.576 -0.454 -6.359 1.00 90.25 108 LEU A CA 1
ATOM 880 C C . LEU A 1 108 ? -8.498 -1.302 -7.635 1.00 90.25 108 LEU A C 1
ATOM 882 O O . LEU A 1 108 ? -7.676 -1.011 -8.504 1.00 90.25 108 LEU A O 1
ATOM 886 N N . GLU A 1 109 ? -9.403 -2.270 -7.791 1.00 88.75 109 GLU A N 1
ATOM 887 C CA . GLU A 1 109 ? -9.516 -3.125 -8.980 1.00 88.75 109 GLU A CA 1
ATOM 888 C C . GLU A 1 109 ? -9.721 -2.315 -10.266 1.00 88.75 109 GLU A C 1
ATOM 890 O O . GLU A 1 109 ? -9.202 -2.685 -11.319 1.00 88.75 109 GLU A O 1
ATOM 895 N N . SER A 1 110 ? -10.398 -1.161 -10.181 1.00 89.31 110 SER A N 1
ATOM 896 C CA . SER A 1 110 ? -10.595 -0.267 -11.332 1.00 89.31 110 SER A CA 1
ATOM 897 C C . SER A 1 110 ? -9.292 0.270 -11.950 1.00 89.31 110 SER A C 1
ATOM 899 O O . SER A 1 110 ? -9.278 0.722 -13.096 1.00 89.31 110 SER A O 1
ATOM 901 N N . TYR A 1 111 ? -8.181 0.210 -11.209 1.00 86.31 111 TYR A N 1
ATOM 902 C CA . TYR A 1 111 ? -6.850 0.596 -11.683 1.00 86.31 111 TYR A CA 1
ATOM 903 C C . TYR A 1 111 ? -5.990 -0.602 -12.112 1.00 86.31 111 TYR A C 1
ATOM 905 O O . TYR A 1 111 ? -4.944 -0.400 -12.722 1.00 86.31 111 TYR A O 1
ATOM 913 N N . ASP A 1 112 ? -6.421 -1.832 -11.823 1.00 83.25 112 ASP A N 1
ATOM 914 C CA . ASP A 1 112 ? -5.603 -3.053 -11.869 1.00 83.25 112 ASP A CA 1
ATOM 915 C C . ASP A 1 112 ? -6.116 -4.112 -12.854 1.00 83.25 112 ASP A C 1
ATOM 917 O O . ASP A 1 112 ? -5.690 -5.265 -12.849 1.00 83.25 112 ASP A O 1
ATOM 921 N N . HIS A 1 113 ? -6.998 -3.713 -13.771 1.00 71.25 113 HIS A N 1
ATOM 922 C CA . HIS A 1 113 ? -7.661 -4.599 -14.735 1.00 71.25 113 HIS A CA 1
ATOM 923 C C . HIS A 1 113 ? -6.739 -5.493 -15.586 1.00 71.25 113 HIS A C 1
ATOM 925 O O . HIS A 1 113 ? -7.229 -6.389 -16.265 1.00 71.25 113 HIS A O 1
ATOM 931 N N . ARG A 1 114 ? -5.430 -5.219 -15.632 1.00 72.31 114 ARG A 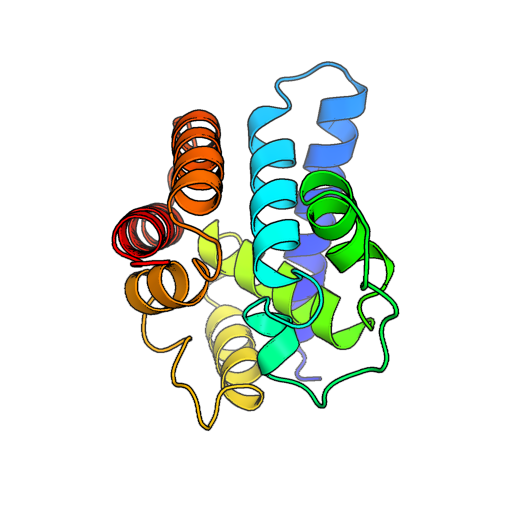N 1
ATOM 932 C CA . ARG A 1 114 ? -4.456 -5.956 -16.454 1.00 72.31 114 ARG A CA 1
ATOM 933 C C . ARG A 1 114 ? -3.445 -6.763 -15.654 1.00 72.31 114 ARG A C 1
ATOM 935 O O . ARG A 1 114 ? -2.803 -7.630 -16.240 1.00 72.31 114 ARG A O 1
ATOM 942 N N . HIS A 1 115 ? -3.235 -6.432 -14.384 1.00 73.75 115 HIS A N 1
ATOM 943 C CA . HIS A 1 115 ? -2.124 -6.988 -13.619 1.00 73.75 115 HIS A CA 1
ATOM 944 C C . HIS A 1 115 ? -2.572 -7.926 -12.504 1.00 73.75 115 HIS A C 1
ATOM 946 O O . HIS A 1 115 ? -1.769 -8.776 -12.119 1.00 73.75 115 HIS A O 1
ATOM 952 N N . HIS A 1 116 ? -3.831 -7.833 -12.057 1.00 79.44 116 HIS A N 1
ATOM 953 C CA . HIS A 1 116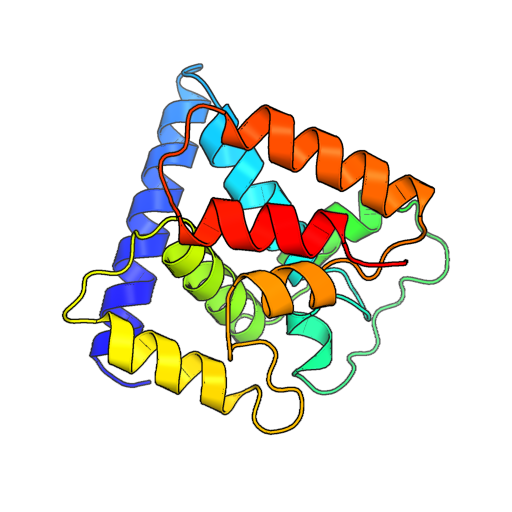 ? -4.393 -8.723 -11.035 1.00 79.44 116 HIS A CA 1
ATOM 954 C C . HIS A 1 116 ? -3.552 -8.738 -9.744 1.00 79.44 116 HIS A C 1
ATOM 956 O O . HIS A 1 116 ? -3.445 -9.743 -9.041 1.00 79.44 116 HIS A O 1
ATOM 962 N N . TYR A 1 117 ? -2.908 -7.610 -9.431 1.00 79.44 117 TYR A N 1
ATOM 963 C CA . TYR A 1 117 ? -2.140 -7.423 -8.208 1.00 79.44 117 TYR A CA 1
ATOM 964 C C . TYR A 1 117 ? -3.018 -7.503 -6.956 1.00 79.44 117 TYR A C 1
ATOM 966 O O . TYR A 1 117 ? -2.518 -7.891 -5.901 1.00 79.44 117 TYR A O 1
ATOM 974 N N . PHE A 1 118 ? -4.299 -7.143 -7.056 1.00 79.75 118 PHE A N 1
ATOM 975 C CA . PHE A 1 118 ? -5.225 -7.100 -5.923 1.00 79.75 118 PHE A CA 1
ATOM 976 C C . PHE A 1 118 ? -6.002 -8.403 -5.666 1.00 79.75 118 PHE A C 1
ATOM 978 O O . PHE A 1 118 ? -6.776 -8.441 -4.714 1.00 79.75 118 PHE A O 1
ATOM 985 N N . ASP A 1 119 ? -5.754 -9.485 -6.416 1.00 82.75 119 ASP A N 1
ATOM 986 C CA . ASP A 1 119 ? -6.454 -10.773 -6.241 1.00 82.75 119 ASP A CA 1
ATOM 987 C C . ASP A 1 119 ? -6.236 -11.394 -4.846 1.00 82.75 119 ASP A C 1
ATOM 989 O O . ASP A 1 119 ? 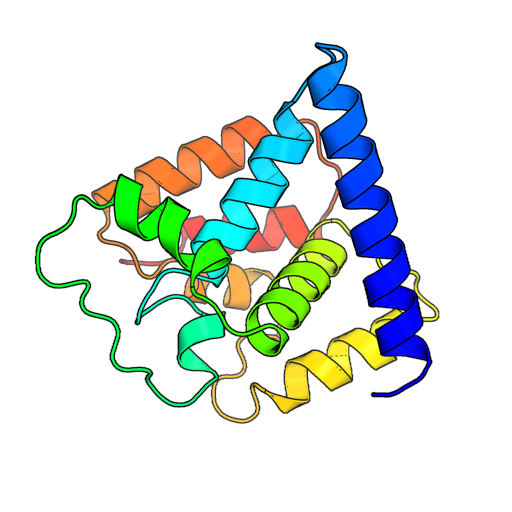-7.116 -12.056 -4.297 1.00 82.75 119 ASP A O 1
ATOM 993 N N . ASN A 1 120 ? -5.043 -11.221 -4.265 1.00 89.50 120 ASN A N 1
ATOM 994 C CA . ASN A 1 120 ? -4.751 -11.591 -2.879 1.00 89.50 120 ASN A CA 1
ATOM 995 C C . ASN A 1 120 ? -3.527 -10.839 -2.332 1.00 89.50 120 ASN A C 1
ATOM 997 O O . ASN A 1 120 ? -2.634 -10.425 -3.075 1.00 89.50 120 ASN A O 1
ATOM 1001 N N . MET A 1 121 ? -3.452 -10.709 -1.003 1.00 93.56 121 MET A N 1
ATOM 1002 C CA . MET A 1 121 ? -2.408 -9.917 -0.337 1.00 93.56 121 MET A CA 1
ATOM 1003 C C . MET A 1 121 ? -1.001 -10.494 -0.517 1.00 93.56 121 MET A C 1
ATOM 1005 O O . MET A 1 121 ? -0.037 -9.735 -0.600 1.00 93.56 121 MET A O 1
ATOM 1009 N N . TYR A 1 122 ? -0.871 -11.815 -0.649 1.00 94.75 122 TYR A N 1
ATOM 1010 C CA . TYR A 1 122 ? 0.411 -12.458 -0.935 1.00 94.75 122 TYR A CA 1
ATOM 1011 C C . TYR A 1 122 ? 0.939 -12.095 -2.332 1.00 94.75 122 TYR A C 1
ATOM 1013 O O . TYR A 1 122 ? 2.092 -11.687 -2.484 1.00 94.75 122 TYR A O 1
ATOM 1021 N N . GLY A 1 123 ? 0.094 -12.183 -3.361 1.00 92.00 123 GLY A N 1
ATOM 1022 C CA . GLY A 1 123 ? 0.419 -11.792 -4.733 1.00 92.00 123 GLY A CA 1
ATOM 1023 C C . GLY A 1 123 ? 0.752 -10.306 -4.838 1.00 92.00 123 GLY A C 1
ATOM 1024 O O . GLY A 1 123 ? 1.732 -9.939 -5.495 1.00 92.00 123 GLY A O 1
ATOM 1025 N N . LEU A 1 124 ? 0.010 -9.467 -4.110 1.00 93.44 124 LEU A N 1
ATOM 1026 C CA . LEU A 1 124 ? 0.290 -8.041 -3.974 1.00 93.44 124 LEU A CA 1
ATOM 1027 C C . LEU A 1 124 ? 1.686 -7.800 -3.386 1.00 93.44 124 LEU A C 1
ATOM 1029 O O . LEU A 1 124 ? 2.476 -7.043 -3.948 1.00 93.44 124 LEU A O 1
ATOM 1033 N N . GLY A 1 125 ? 2.002 -8.473 -2.276 1.00 95.44 125 GLY A N 1
ATOM 1034 C CA . GLY A 1 125 ? 3.305 -8.405 -1.620 1.00 95.44 125 GLY A CA 1
ATOM 1035 C C . GLY A 1 125 ? 4.440 -8.797 -2.551 1.00 95.44 125 GLY A C 1
ATOM 1036 O O . GLY A 1 125 ? 5.409 -8.053 -2.708 1.00 95.44 125 GLY A O 1
ATOM 1037 N N . ARG A 1 126 ? 4.284 -9.930 -3.241 1.00 93.44 126 ARG A N 1
ATOM 1038 C CA . ARG A 1 126 ? 5.259 -10.421 -4.219 1.00 93.44 126 ARG A CA 1
ATOM 1039 C C . ARG A 1 126 ? 5.499 -9.408 -5.336 1.00 93.44 126 ARG A C 1
ATOM 1041 O O . ARG A 1 126 ? 6.643 -9.178 -5.711 1.00 93.44 126 ARG A O 1
ATOM 1048 N N . SER A 1 127 ? 4.432 -8.793 -5.837 1.00 92.19 127 SER A N 1
ATOM 1049 C CA . SER A 1 127 ? 4.485 -7.816 -6.931 1.00 92.19 127 SER A CA 1
ATOM 1050 C C . SER A 1 127 ? 5.048 -6.460 -6.490 1.00 92.19 127 SER A C 1
ATOM 1052 O O . SER A 1 127 ? 5.580 -5.715 -7.308 1.00 92.19 127 SER A O 1
ATOM 1054 N N . ALA A 1 128 ? 4.958 -6.133 -5.199 1.00 93.62 128 ALA A N 1
ATOM 1055 C CA . ALA A 1 128 ? 5.524 -4.915 -4.627 1.00 93.62 128 ALA A CA 1
ATOM 1056 C C . ALA A 1 128 ? 7.051 -4.987 -4.431 1.00 93.62 128 ALA A C 1
ATOM 1058 O O . ALA A 1 128 ? 7.697 -3.939 -4.336 1.00 93.62 128 ALA A O 1
ATOM 1059 N N . ASN A 1 129 ? 7.647 -6.185 -4.390 1.00 94.00 129 ASN A N 1
ATOM 1060 C CA . ASN A 1 129 ? 9.098 -6.353 -4.295 1.00 94.00 129 ASN A CA 1
ATOM 1061 C C . ASN A 1 129 ? 9.764 -6.305 -5.681 1.00 94.00 129 ASN A C 1
ATOM 1063 O O . ASN A 1 129 ? 10.115 -7.318 -6.275 1.00 94.00 129 ASN A O 1
ATOM 1067 N N . ILE A 1 130 ? 9.921 -5.082 -6.177 1.00 90.38 130 ILE A N 1
ATOM 1068 C CA . ILE A 1 130 ? 10.522 -4.717 -7.473 1.00 90.38 130 ILE A CA 1
ATOM 1069 C C . ILE A 1 130 ? 12.013 -4.346 -7.380 1.00 90.38 130 ILE A C 1
ATOM 1071 O O . ILE A 1 130 ? 12.575 -3.742 -8.296 1.00 90.38 130 ILE A O 1
ATOM 1075 N N . PHE A 1 131 ? 12.620 -4.553 -6.215 1.00 90.56 131 PHE A N 1
ATOM 1076 C CA . PHE A 1 131 ? 13.950 -4.044 -5.897 1.00 90.56 131 PHE A CA 1
ATOM 1077 C C . PHE A 1 131 ? 15.005 -5.113 -6.134 1.00 90.56 131 PHE A C 1
ATOM 1079 O O . PHE A 1 131 ? 14.707 -6.295 -6.031 1.00 90.56 131 PHE A O 1
ATOM 1086 N N . THR A 1 132 ? 16.264 -4.706 -6.339 1.00 90.31 132 THR A N 1
ATOM 1087 C CA . THR A 1 132 ? 17.371 -5.675 -6.379 1.00 90.31 132 THR A CA 1
ATOM 1088 C C . THR A 1 132 ? 17.366 -6.545 -5.117 1.00 90.31 132 THR A C 1
ATOM 1090 O O . THR A 1 132 ? 16.958 -6.051 -4.056 1.00 90.31 132 THR A O 1
ATOM 1093 N N . PRO A 1 133 ? 17.844 -7.802 -5.178 1.00 91.31 133 PRO A N 1
ATOM 1094 C CA . PRO A 1 133 ? 17.785 -8.731 -4.050 1.00 91.31 133 PRO A CA 1
ATOM 1095 C C . PRO A 1 133 ? 18.298 -8.142 -2.729 1.00 91.31 133 PRO A C 1
ATOM 1097 O O . PRO A 1 133 ? 17.668 -8.304 -1.687 1.00 91.31 133 PRO A O 1
ATOM 1100 N N . GLU A 1 134 ? 19.387 -7.371 -2.763 1.00 91.38 134 GLU A N 1
ATOM 1101 C CA . GLU A 1 134 ? 19.974 -6.748 -1.573 1.00 91.38 134 GLU A CA 1
ATOM 1102 C C . GLU A 1 134 ? 19.042 -5.697 -0.959 1.00 91.38 134 GLU A C 1
ATOM 1104 O O . GLU A 1 134 ? 18.918 -5.596 0.262 1.00 91.38 134 GLU A O 1
ATOM 1109 N N . ARG A 1 135 ? 18.380 -4.891 -1.797 1.00 92.25 135 ARG A N 1
ATOM 1110 C CA . ARG A 1 135 ? 17.450 -3.846 -1.350 1.00 92.25 135 ARG A CA 1
ATOM 1111 C C . ARG A 1 135 ? 16.111 -4.431 -0.924 1.00 92.25 135 ARG A C 1
ATOM 1113 O O . ARG A 1 135 ? 15.577 -3.991 0.091 1.00 92.25 135 ARG A O 1
ATOM 1120 N N . GLY A 1 136 ? 15.614 -5.436 -1.641 1.00 93.88 136 GLY A N 1
ATOM 1121 C CA . GLY A 1 136 ? 14.426 -6.197 -1.267 1.00 93.88 136 GLY A CA 1
ATOM 1122 C C . GLY A 1 136 ? 14.588 -6.836 0.112 1.00 93.88 136 GLY A C 1
ATOM 1123 O O . GLY A 1 136 ? 13.746 -6.625 0.980 1.00 93.88 136 GLY A O 1
ATOM 1124 N N . LEU A 1 137 ? 15.721 -7.502 0.369 1.00 94.62 137 LEU A N 1
ATOM 1125 C CA . LEU A 1 137 ? 16.041 -8.075 1.684 1.00 94.62 137 LEU A CA 1
ATOM 1126 C C . LEU A 1 137 ? 16.136 -7.007 2.783 1.00 94.62 137 LEU A C 1
ATOM 1128 O O . LEU A 1 137 ? 15.576 -7.186 3.861 1.00 94.62 137 LEU A O 1
ATOM 1132 N N . GLN A 1 138 ? 16.786 -5.868 2.517 1.00 94.69 138 GLN A N 1
ATOM 1133 C CA . GLN A 1 138 ? 16.864 -4.760 3.483 1.00 94.69 138 GLN A CA 1
ATOM 1134 C C . GLN A 1 138 ? 15.491 -4.188 3.855 1.00 94.69 138 GLN A C 1
ATOM 1136 O O . GLN A 1 138 ? 15.279 -3.803 5.007 1.00 94.69 138 GLN A O 1
ATOM 1141 N N . LEU A 1 139 ? 14.579 -4.083 2.887 1.00 96.50 139 LEU A N 1
ATOM 1142 C CA . LEU A 1 139 ? 13.213 -3.619 3.121 1.00 96.50 139 LEU A CA 1
ATOM 1143 C C . LEU A 1 139 ? 12.380 -4.685 3.835 1.00 96.50 139 LEU A C 1
ATOM 1145 O O . LEU A 1 139 ? 11.642 -4.345 4.753 1.00 96.50 139 LEU A O 1
ATOM 1149 N N . LEU A 1 140 ? 12.538 -5.960 3.470 1.00 97.25 140 LEU A N 1
ATOM 1150 C CA . LEU A 1 140 ? 11.869 -7.079 4.129 1.00 97.25 140 LEU A CA 1
ATOM 1151 C C . LEU A 1 140 ? 12.217 -7.143 5.618 1.00 97.25 140 LEU A C 1
ATOM 1153 O O . LEU A 1 140 ? 11.312 -7.249 6.441 1.00 97.25 140 LEU A O 1
ATOM 1157 N N . SER A 1 141 ? 13.499 -7.024 5.977 1.00 96.69 141 SER A N 1
ATOM 1158 C CA . SER A 1 141 ? 13.914 -7.011 7.384 1.00 96.69 141 SER A CA 1
ATOM 1159 C C . SER A 1 141 ? 13.257 -5.870 8.161 1.00 96.69 141 SER A C 1
ATOM 1161 O O . SER A 1 141 ? 12.787 -6.088 9.272 1.00 96.69 141 SER A O 1
ATOM 1163 N N . GLN A 1 142 ? 13.154 -4.677 7.564 1.00 96.50 142 GLN A N 1
ATOM 1164 C CA . GLN A 1 142 ? 12.461 -3.544 8.187 1.00 96.50 142 GLN A CA 1
ATOM 1165 C C . GLN A 1 142 ? 10.953 -3.784 8.312 1.00 96.50 142 GLN A C 1
ATOM 1167 O O . GLN A 1 142 ? 10.374 -3.436 9.335 1.00 96.50 142 GLN A O 1
ATOM 1172 N N . LEU A 1 143 ? 10.311 -4.377 7.300 1.00 97.12 143 LEU A N 1
ATOM 1173 C CA . LEU A 1 143 ? 8.892 -4.735 7.367 1.00 97.12 143 LEU A CA 1
ATOM 1174 C C . LEU A 1 143 ? 8.635 -5.714 8.518 1.00 97.12 143 LEU A C 1
ATOM 1176 O O . LEU A 1 143 ? 7.749 -5.458 9.324 1.00 97.12 143 LEU A O 1
ATOM 1180 N N . LEU A 1 144 ? 9.443 -6.774 8.626 1.00 96.62 144 LEU A N 1
ATOM 1181 C CA . LEU A 1 144 ? 9.343 -7.781 9.687 1.00 96.62 144 LEU A CA 1
ATOM 1182 C C . LEU A 1 144 ? 9.592 -7.193 11.080 1.00 96.62 144 LEU A C 1
ATOM 1184 O O . LEU A 1 144 ? 8.861 -7.505 12.015 1.00 96.62 144 LEU A O 1
ATOM 1188 N N . GLU A 1 145 ? 10.612 -6.344 11.225 1.00 95.88 145 GLU A 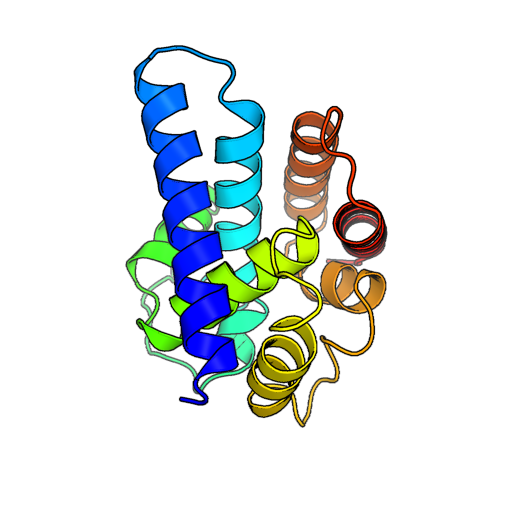N 1
ATOM 1189 C CA . GLU A 1 145 ? 10.937 -5.674 12.489 1.00 95.88 145 GLU A CA 1
ATOM 1190 C C . GLU A 1 145 ? 9.803 -4.746 12.937 1.00 95.88 145 GLU A C 1
ATOM 1192 O O . GLU A 1 145 ? 9.418 -4.743 14.106 1.00 95.88 145 GLU A O 1
ATOM 1197 N N . LEU A 1 146 ? 9.245 -3.962 12.015 1.00 95.50 146 LEU A N 1
ATOM 1198 C CA . LEU A 1 146 ? 8.206 -2.986 12.328 1.00 95.50 146 LEU A CA 1
ATOM 1199 C C . LEU A 1 146 ? 6.815 -3.623 12.493 1.00 95.50 146 LEU A C 1
ATOM 1201 O O . LEU A 1 146 ? 5.962 -3.030 13.148 1.00 95.50 146 LEU A O 1
ATOM 1205 N N . SER A 1 147 ? 6.570 -4.813 11.931 1.00 94.50 147 SER A N 1
ATOM 1206 C CA . SER A 1 147 ? 5.261 -5.482 11.980 1.00 94.50 147 SER A CA 1
ATOM 1207 C C . SER A 1 147 ? 5.033 -6.376 13.198 1.00 94.50 147 SER A C 1
ATOM 1209 O O . SER A 1 147 ? 3.949 -6.943 13.301 1.00 94.50 147 SER A O 1
ATOM 1211 N N . GLN A 1 148 ? 6.020 -6.552 14.086 1.00 89.44 148 GLN A N 1
ATOM 1212 C CA . GLN A 1 148 ? 5.961 -7.542 15.179 1.00 89.44 148 GLN A CA 1
ATOM 1213 C C . GLN A 1 148 ? 4.702 -7.423 16.050 1.00 89.44 148 GLN A C 1
ATOM 1215 O O . GLN A 1 148 ? 4.105 -8.440 16.384 1.00 89.44 148 GLN A O 1
ATOM 1220 N N . ASP A 1 149 ? 4.266 -6.194 16.332 1.00 86.19 149 ASP A N 1
ATOM 1221 C CA . ASP A 1 149 ? 3.129 -5.905 17.215 1.00 86.19 149 ASP A CA 1
ATOM 1222 C C . ASP A 1 149 ? 1.842 -5.562 16.438 1.00 86.19 149 ASP A C 1
ATOM 1224 O O . ASP A 1 149 ? 0.883 -5.025 16.990 1.00 86.19 149 ASP A O 1
ATOM 1228 N N . THR A 1 150 ? 1.819 -5.810 15.122 1.00 87.56 150 THR A N 1
ATOM 1229 C CA . THR A 1 150 ? 0.655 -5.518 14.273 1.00 87.56 150 THR A CA 1
ATOM 1230 C C . THR A 1 150 ? -0.120 -6.789 13.954 1.00 87.56 150 THR A C 1
ATOM 1232 O O . THR A 1 150 ? 0.292 -7.617 13.140 1.00 87.56 150 THR A O 1
ATOM 1235 N N . GLU A 1 151 ? -1.307 -6.912 14.541 1.00 86.88 151 GLU A N 1
ATOM 1236 C CA . GLU A 1 151 ? -2.211 -8.033 14.298 1.00 86.88 151 GLU A CA 1
ATOM 1237 C C . GLU A 1 151 ? -3.084 -7.792 13.059 1.00 86.88 151 GLU A C 1
ATOM 1239 O O . GLU A 1 151 ? -4.235 -7.371 13.145 1.00 86.88 151 GLU A O 1
ATOM 1244 N N . SER A 1 152 ? -2.539 -8.076 11.873 1.00 93.31 152 SER A N 1
ATOM 1245 C CA . SER A 1 152 ? -3.338 -8.147 10.645 1.00 93.31 152 SER A CA 1
ATOM 1246 C C . SER A 1 152 ? -2.935 -9.344 9.776 1.00 93.31 152 SER A C 1
ATOM 1248 O O . SER A 1 152 ? -1.775 -9.425 9.354 1.00 93.31 152 SER A O 1
ATOM 1250 N N . PRO A 1 153 ? -3.868 -10.266 9.452 1.00 92.88 153 PRO A N 1
ATOM 1251 C CA . PRO A 1 153 ? -3.580 -11.371 8.539 1.00 92.88 153 PRO A CA 1
ATOM 1252 C C . PRO A 1 153 ? -3.229 -10.864 7.133 1.00 92.88 153 PRO A C 1
ATOM 1254 O O . PRO A 1 153 ? -2.309 -11.382 6.511 1.00 92.88 153 PRO A O 1
ATOM 1257 N N . TYR A 1 154 ? -3.867 -9.783 6.673 1.00 94.62 154 TYR A N 1
ATOM 1258 C CA . TYR A 1 154 ? -3.594 -9.180 5.365 1.00 94.62 154 TYR A CA 1
ATOM 1259 C C . TYR A 1 154 ? -2.164 -8.635 5.269 1.00 94.62 154 TYR A C 1
ATOM 1261 O O . TYR A 1 154 ? -1.486 -8.833 4.261 1.00 94.62 154 TYR A O 1
ATOM 1269 N N . LEU A 1 155 ? -1.682 -7.984 6.333 1.00 96.69 155 LEU A N 1
ATOM 1270 C CA . LEU A 1 155 ? -0.305 -7.499 6.409 1.00 96.69 155 LEU A CA 1
ATOM 1271 C C . LEU A 1 155 ? 0.689 -8.663 6.450 1.00 96.69 155 LEU A C 1
ATOM 1273 O O . LEU A 1 155 ? 1.716 -8.615 5.775 1.00 96.69 155 LEU A O 1
ATOM 1277 N N . ARG A 1 156 ? 0.384 -9.712 7.222 1.00 96.31 156 ARG A N 1
ATOM 1278 C CA . ARG A 1 156 ? 1.222 -10.9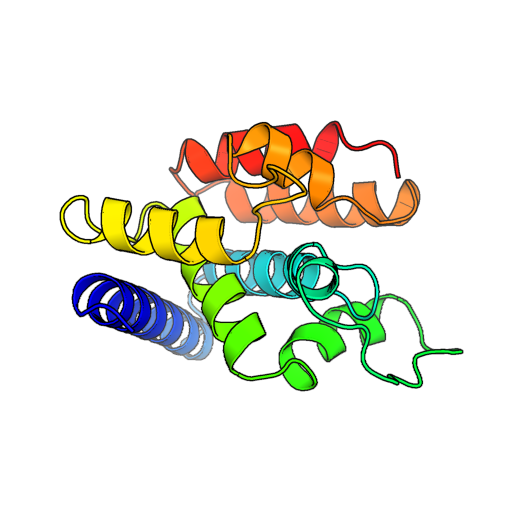12 7.312 1.00 96.31 156 ARG A CA 1
ATOM 1279 C C . ARG A 1 156 ? 1.397 -11.569 5.945 1.00 96.31 156 ARG A C 1
ATOM 1281 O O . ARG A 1 156 ? 2.529 -11.840 5.549 1.00 96.31 156 ARG A O 1
ATOM 1288 N N . ASP A 1 157 ? 0.300 -11.762 5.217 1.00 96.38 157 ASP A N 1
ATOM 1289 C CA . ASP A 1 157 ? 0.315 -12.358 3.881 1.00 96.38 157 ASP A CA 1
ATOM 1290 C C . ASP A 1 157 ? 1.082 -11.483 2.887 1.00 96.38 157 ASP A C 1
ATOM 1292 O O . ASP A 1 157 ? 1.889 -11.991 2.110 1.00 96.38 157 ASP A O 1
ATOM 1296 N N . PHE A 1 158 ? 0.905 -10.161 2.960 1.00 97.38 158 PHE A N 1
ATOM 1297 C CA . PHE A 1 158 ? 1.678 -9.211 2.165 1.00 97.38 158 PHE A CA 1
ATOM 1298 C C . PHE A 1 158 ? 3.182 -9.309 2.431 1.00 97.38 158 PHE A C 1
ATOM 1300 O O . PHE A 1 158 ? 3.959 -9.400 1.484 1.00 97.38 158 PHE A O 1
ATOM 1307 N N . ILE A 1 159 ? 3.620 -9.332 3.693 1.00 97.25 159 ILE A N 1
ATOM 1308 C CA . ILE A 1 159 ? 5.048 -9.429 4.037 1.00 97.25 159 ILE A CA 1
ATOM 1309 C C . ILE A 1 159 ? 5.623 -10.781 3.591 1.00 97.25 159 ILE A C 1
ATOM 1311 O O . ILE A 1 159 ? 6.719 -10.827 3.026 1.00 97.25 159 ILE A O 1
ATOM 1315 N N . ALA A 1 160 ? 4.875 -11.874 3.775 1.00 96.56 160 ALA A N 1
ATOM 1316 C CA . ALA A 1 160 ? 5.266 -13.196 3.289 1.00 96.56 160 ALA A CA 1
ATOM 1317 C C . ALA A 1 160 ? 5.423 -13.214 1.758 1.00 96.56 160 ALA A C 1
ATOM 1319 O O . ALA A 1 160 ? 6.417 -13.720 1.233 1.00 96.56 160 ALA A O 1
ATOM 1320 N N . GLY A 1 161 ? 4.480 -12.597 1.044 1.00 95.81 161 GLY A N 1
ATOM 1321 C CA . GLY A 1 161 ? 4.549 -12.396 -0.398 1.00 95.81 161 GLY A CA 1
ATOM 1322 C C . GLY A 1 161 ? 5.762 -11.570 -0.809 1.00 95.81 161 GLY A C 1
ATOM 1323 O O . GLY A 1 161 ? 6.514 -11.976 -1.695 1.00 95.81 161 GLY A O 1
ATOM 1324 N N . PHE A 1 162 ? 6.012 -10.456 -0.121 1.00 96.44 162 PHE A N 1
ATOM 1325 C CA . PHE A 1 162 ? 7.140 -9.560 -0.376 1.00 96.44 162 PHE A CA 1
ATOM 1326 C C . PHE A 1 162 ? 8.481 -10.293 -0.271 1.00 96.44 162 PHE A C 1
ATOM 1328 O O . PHE A 1 162 ? 9.332 -10.154 -1.151 1.00 96.44 162 PHE A O 1
ATOM 1335 N N . GLY A 1 163 ? 8.646 -11.148 0.744 1.00 94.25 163 GLY A N 1
ATOM 1336 C CA . GLY A 1 163 ? 9.845 -11.972 0.911 1.00 94.25 163 GLY A CA 1
ATOM 1337 C C . GLY A 1 163 ? 10.005 -13.102 -0.111 1.00 94.25 163 GLY A C 1
ATOM 1338 O O . GLY A 1 163 ? 11.112 -13.597 -0.300 1.00 94.25 163 GLY A O 1
ATOM 1339 N N . SER A 1 164 ? 8.929 -13.488 -0.803 1.00 88.81 164 SER A N 1
ATOM 1340 C CA . SER A 1 164 ? 8.970 -14.466 -1.901 1.00 88.81 164 SER A CA 1
ATOM 1341 C C . SER A 1 164 ? 9.317 -13.851 -3.264 1.00 88.81 164 SER A C 1
ATOM 1343 O O . SER A 1 164 ? 9.639 -14.576 -4.211 1.00 88.81 164 SER A O 1
ATOM 1345 N N . GLY A 1 165 ? 9.234 -12.520 -3.380 1.00 68.62 165 GLY A N 1
ATOM 1346 C CA . GLY A 1 165 ? 9.589 -11.785 -4.588 1.00 68.62 165 GLY A CA 1
ATOM 1347 C C . GLY A 1 165 ? 11.072 -11.954 -4.906 1.00 68.62 165 GLY A C 1
ATOM 1348 O O . GLY A 1 165 ? 11.935 -11.627 -4.094 1.00 68.62 165 GLY A O 1
ATOM 1349 N N . ARG A 1 166 ? 11.369 -12.487 -6.094 1.00 56.94 166 ARG A N 1
ATOM 1350 C CA . ARG A 1 166 ? 12.721 -12.463 -6.655 1.00 56.94 166 ARG A CA 1
ATOM 1351 C C . ARG A 1 166 ? 12.873 -11.102 -7.327 1.00 56.94 166 ARG A C 1
ATOM 1353 O O . ARG A 1 166 ? 12.134 -10.844 -8.273 1.00 56.94 166 ARG A O 1
ATOM 1360 N N . GLY A 1 167 ? 13.738 -10.258 -6.768 1.00 49.72 167 GLY A N 1
ATOM 1361 C CA . GLY A 1 167 ? 14.107 -8.968 -7.354 1.00 49.72 167 GLY A CA 1
ATOM 1362 C C . GLY A 1 167 ? 14.550 -9.063 -8.805 1.00 49.72 167 GLY A C 1
ATOM 1363 O O . GLY A 1 167 ? 15.060 -10.143 -9.188 1.00 49.72 167 GLY A O 1
#

Foldseek 3Di:
DDPLLVVLLVQLVVVLVVLVVCVVVVDDNLQNVLLLLQLLLQQQQPQHVLCVLDPHDPDPPPPDDPVVSSNCRCVPDDPVSSSLSSSVSCVLLVSRDPVSVVVSLVVNCVSCVDPCLSVALLSVLLSSQPDAPVVLVVSLVSNCVSCVPRPGPSNVSSSNSSVVHHD

Secondary structure (DSSP, 8-state):
--HHHHHHHHHHHHHHHHHHHHHHTTS--HHHHHHHHHHHHHT-TTTSHHHHTSPPP----TT--HHHHHHHHHHHS-HHHHHHHHHHHHHHTT-S-TTTHHHHHHHHHTT-TTT-TTS-HHHHHHHH--S-HHHHHHHHHHHHHHTTT---HHHHHHHHHHHH---

pLDDT: mean 87.76, std 9.67, range [49.72, 97.38]